Protein AF-A0AAD9TEY4-F1 (afdb_monomer)

Secondary structure (DSSP, 8-state):
-HHHHHHHTT-TT-HHHHHHHHTGGGGSGGGGTTS--TT--HHHHHHHHHHHHTTT--TT--HHHHHHHHHHHHHHHHHHHHHHHHHHHHS-----TT-HHHHHHHHHS-HHHHHHHHHHHHHHTTEEEEEEEE-SS-EEEEEEE---

Mean predicted aligned error: 16.26 Å

Solvent-accessible surface area (backbone atoms only — not comparable to full-atom values): 9036 Å² total; per-residue (Å²): 114,67,68,55,52,32,63,76,67,70,44,82,82,39,66,68,60,54,53,53,54,72,50,48,70,70,68,45,70,76,70,49,69,85,56,87,53,88,88,52,50,79,65,54,52,51,52,52,53,49,59,59,44,56,79,61,51,55,100,84,56,48,74,74,56,44,56,56,34,48,53,52,51,52,48,54,52,53,54,49,49,54,48,52,49,51,46,64,76,73,47,80,78,92,65,66,87,87,39,65,66,60,54,51,38,56,74,76,41,57,71,72,57,30,50,53,52,49,53,54,54,60,56,48,69,44,46,45,75,43,84,52,64,67,77,88,83,53,82,42,67,48,75,43,70,65,83,125

InterPro domains:
  IPR031052 FHY3/FAR1 family [PTHR31669] (2-144)

Nearest PDB structures (foldseek):
  3we3-assembly1_A  TM=4.736E-01  e=4.579E-01  Homo sapiens
  6abq-assembly1_B  TM=2.784E-01  e=3.584E+00  Listeria monocytogenes
  6abq-assembly1_A  TM=3.808E-01  e=7.270E+00  Listeria monocytogenes

pLDDT: mean 77.0, std 9.89, range [50.72, 91.94]

Foldseek 3Di:
DLVVVCVVVVVVPPPVSVVVVVCVVVVDCVVCPPPCPVPDDPVNVVVVVVVLCCVQDDPPQDPVSSVVSVVVSVVVVVVVVVVLVCCQPPPDDPDPPPDPVLVVCNVPDGPVVSVVVVVVVVVCVQWDWDFDDDPVPDTDIDIDGPDD

Sequence (148 aa):
MWSDLIMEFDLNNNELLQHLYEISESWVPLYLRDIFYAGMSTIGRNKGVNAFFNEFVSPKTNLREFVIRYEQALKKIVERENHEDYVSEHKDRLINENNLILKHAASIYTRNIFQKIRDQLVDSIRFKSEVGENDGEFNIYLVSAKVG

Organism: NCBI:txid168575

Structure (mmCIF, N/CA/C/O backbone):
data_AF-A0AAD9TEY4-F1
#
_entry.id   AF-A0AAD9TEY4-F1
#
loop_
_atom_site.group_PDB
_atom_site.id
_atom_site.type_symbol
_atom_site.label_atom_id
_atom_site.label_alt_id
_atom_site.label_comp_id
_atom_site.label_asym_id
_atom_site.label_entity_id
_atom_site.label_seq_id
_atom_site.pdbx_PDB_ins_code
_atom_site.Cartn_x
_atom_site.Cartn_y
_atom_site.Cartn_z
_atom_site.occupancy
_atom_site.B_iso_or_equiv
_atom_site.auth_seq_id
_atom_site.auth_comp_id
_atom_site.auth_asym_id
_atom_site.auth_atom_id
_atom_site.pdbx_PDB_model_num
ATOM 1 N N . MET A 1 1 ? -22.708 -37.800 2.955 1.00 62.06 1 MET A N 1
ATOM 2 C CA . MET A 1 1 ? -21.508 -37.635 3.810 1.00 62.06 1 MET A CA 1
ATOM 3 C C . MET A 1 1 ? -21.704 -36.589 4.909 1.00 62.06 1 MET A C 1
ATOM 5 O O . MET A 1 1 ? -21.450 -36.917 6.054 1.00 62.06 1 MET A O 1
ATOM 9 N N . TRP A 1 2 ? -22.178 -35.365 4.621 1.00 74.56 2 TRP A N 1
ATOM 10 C CA . TRP A 1 2 ? -22.538 -34.386 5.673 1.00 74.56 2 TRP A CA 1
ATOM 11 C C . TRP A 1 2 ? -23.947 -34.609 6.245 1.00 74.56 2 TRP A C 1
ATOM 13 O O . TRP A 1 2 ? -24.143 -34.605 7.454 1.00 74.56 2 TRP A O 1
ATOM 23 N N . SER A 1 3 ? -24.916 -34.892 5.374 1.00 73.88 3 SER A N 1
ATOM 24 C CA . SER A 1 3 ? -26.287 -35.267 5.744 1.00 73.88 3 SER A CA 1
ATOM 25 C C . SER A 1 3 ? -26.345 -36.513 6.635 1.00 73.88 3 SER A C 1
ATOM 27 O O . SER A 1 3 ? -27.127 -36.549 7.579 1.00 73.88 3 SER A O 1
ATOM 29 N N . ASP A 1 4 ? -25.470 -37.491 6.390 1.00 81.06 4 ASP A N 1
ATOM 30 C CA . ASP A 1 4 ? -25.372 -38.705 7.213 1.00 81.06 4 ASP A CA 1
ATOM 31 C C . ASP A 1 4 ? -24.851 -38.391 8.627 1.00 81.06 4 ASP A C 1
ATOM 33 O O . ASP A 1 4 ? -25.409 -38.878 9.602 1.00 81.06 4 ASP A O 1
ATOM 37 N N . LEU A 1 5 ? -23.851 -37.505 8.746 1.00 79.25 5 LEU A N 1
ATOM 38 C CA . LEU A 1 5 ? -23.325 -37.015 10.029 1.00 79.25 5 LEU A CA 1
ATOM 39 C C . LEU A 1 5 ? -24.368 -36.214 10.818 1.00 79.25 5 LEU A C 1
ATOM 41 O O . LEU A 1 5 ? -24.486 -36.371 12.029 1.00 79.25 5 LEU A O 1
ATOM 45 N N . ILE A 1 6 ? -25.141 -35.358 10.146 1.00 78.44 6 ILE A N 1
ATOM 46 C CA . ILE A 1 6 ? -26.214 -34.604 10.806 1.00 78.44 6 ILE A CA 1
ATOM 47 C C . ILE A 1 6 ? -27.278 -35.558 11.361 1.00 78.44 6 ILE A C 1
ATOM 49 O O . ILE A 1 6 ? -27.766 -35.348 12.471 1.00 78.44 6 ILE A O 1
ATOM 53 N N . MET A 1 7 ? -27.623 -36.601 10.604 1.00 81.00 7 MET A N 1
ATOM 54 C CA . MET A 1 7 ? -28.627 -37.583 11.001 1.00 81.00 7 MET A CA 1
ATOM 55 C C . MET A 1 7 ? -28.135 -38.500 12.130 1.00 81.00 7 MET A C 1
ATOM 57 O O . MET A 1 7 ? -28.902 -38.798 13.038 1.00 81.00 7 MET A O 1
ATOM 61 N N . GLU A 1 8 ? -26.867 -38.916 12.105 1.00 85.06 8 GLU A N 1
ATOM 62 C CA . GLU A 1 8 ? -26.274 -39.793 13.125 1.00 85.06 8 GLU A CA 1
ATOM 63 C C . GLU A 1 8 ? -26.161 -39.112 14.499 1.00 85.06 8 GLU A C 1
ATOM 65 O O . GLU A 1 8 ? -26.332 -39.761 15.530 1.00 85.06 8 GLU A O 1
ATOM 70 N N . PHE A 1 9 ? -25.926 -37.798 14.519 1.00 82.31 9 PHE A N 1
ATOM 71 C CA . PHE A 1 9 ? -25.739 -37.021 15.750 1.00 82.31 9 PHE A CA 1
ATOM 72 C C . PHE A 1 9 ? -26.940 -36.129 16.124 1.00 82.31 9 PHE A C 1
ATOM 74 O O . PHE A 1 9 ? -26.830 -35.324 17.046 1.00 82.31 9 PHE A O 1
ATOM 81 N N . ASP A 1 10 ? -28.071 -36.259 15.420 1.00 79.38 10 ASP A N 1
ATOM 82 C CA . ASP A 1 10 ? -29.298 -35.455 15.587 1.00 79.38 10 ASP A CA 1
ATOM 83 C C . ASP A 1 10 ? -29.051 -33.930 15.604 1.00 79.38 10 ASP A C 1
ATOM 85 O O . ASP A 1 10 ? -29.608 -33.157 16.384 1.00 79.38 10 ASP A O 1
ATOM 89 N N . LEU A 1 11 ? -28.170 -33.474 14.712 1.00 79.31 11 LEU A N 1
ATOM 90 C CA . LEU A 1 11 ? -27.711 -32.081 14.644 1.00 79.31 11 LEU A CA 1
ATOM 91 C C . LEU A 1 11 ? -28.596 -31.204 13.746 1.00 79.31 11 LEU A C 1
ATOM 93 O O . LEU A 1 11 ? -28.227 -30.076 13.420 1.00 79.31 11 LEU A O 1
ATOM 97 N N . ASN A 1 12 ? -29.769 -31.708 13.352 1.00 76.88 12 ASN A N 1
ATOM 98 C CA . ASN A 1 12 ? -30.671 -31.070 12.391 1.00 76.88 12 ASN A CA 1
ATOM 99 C C . ASN A 1 12 ? -31.118 -29.665 12.815 1.00 76.88 12 ASN A C 1
ATOM 101 O O . ASN A 1 12 ? -31.354 -28.832 11.950 1.00 76.88 12 ASN A O 1
ATOM 105 N N . ASN A 1 13 ? -31.199 -29.386 14.119 1.00 79.38 13 ASN A N 1
ATOM 106 C CA . ASN A 1 13 ? -31.661 -28.099 14.656 1.00 79.38 13 ASN A CA 1
ATOM 107 C C . ASN A 1 13 ? -30.519 -27.147 15.046 1.00 79.38 13 ASN A C 1
ATOM 109 O O . ASN A 1 13 ? -30.752 -26.131 15.697 1.00 79.38 13 ASN A O 1
ATOM 113 N N . ASN A 1 14 ? -29.273 -27.477 14.703 1.00 82.38 14 ASN A N 1
ATOM 114 C CA . ASN A 1 14 ? -28.137 -26.624 15.014 1.00 82.38 14 ASN A CA 1
ATOM 115 C C . ASN A 1 14 ? -27.908 -25.612 13.880 1.00 82.38 14 ASN A C 1
ATOM 117 O O . ASN A 1 14 ? -27.273 -25.923 12.872 1.00 82.38 14 ASN A O 1
ATOM 121 N N . GLU A 1 15 ? -28.405 -24.389 14.077 1.00 81.81 15 GLU A N 1
ATOM 122 C CA . GLU A 1 15 ? -28.297 -23.279 13.117 1.00 81.81 15 GLU A CA 1
ATOM 123 C C . GLU A 1 15 ? -26.847 -22.989 12.696 1.00 81.81 15 GLU A C 1
ATOM 125 O O . GLU A 1 15 ? -26.582 -22.681 11.535 1.00 81.81 15 GLU A O 1
ATOM 130 N N . LEU A 1 16 ? -25.879 -23.147 13.609 1.00 80.31 16 LEU A N 1
ATOM 131 C CA . LEU A 1 16 ? -24.467 -22.941 13.284 1.00 80.31 16 LEU A CA 1
ATOM 132 C C . LEU A 1 16 ? -23.965 -23.983 12.284 1.00 80.31 16 LEU A C 1
ATOM 134 O O . LEU A 1 16 ? -23.233 -23.629 11.365 1.00 80.31 16 LEU A O 1
ATOM 138 N N . LEU A 1 17 ? -24.355 -25.251 12.441 1.00 79.00 17 LEU A N 1
ATOM 139 C CA . LEU A 1 17 ? -23.945 -26.329 11.536 1.00 79.00 17 LEU A CA 1
ATOM 140 C C . LEU A 1 17 ? -24.618 -26.234 10.167 1.00 79.00 17 LEU A C 1
ATOM 142 O O . LEU A 1 17 ? -23.987 -26.560 9.162 1.00 79.00 17 LEU A O 1
ATOM 146 N N . GLN A 1 18 ? -25.858 -25.751 10.120 1.00 78.81 18 GLN A N 1
ATOM 147 C CA . GLN A 1 18 ? -26.539 -25.455 8.861 1.00 78.81 18 GLN A CA 1
ATOM 148 C C . GLN A 1 18 ? -25.815 -24.340 8.100 1.00 78.81 18 GLN A C 1
ATOM 150 O O . GLN A 1 18 ? -25.420 -24.547 6.955 1.00 78.81 18 GLN A O 1
ATOM 155 N N . HIS A 1 19 ? -25.515 -23.218 8.759 1.00 80.00 19 HIS A N 1
ATOM 156 C CA . HIS A 1 19 ? -24.745 -22.134 8.144 1.00 80.00 19 HIS A CA 1
ATOM 157 C C . HIS A 1 19 ? -23.342 -22.567 7.705 1.00 80.00 19 HIS A C 1
ATOM 159 O O . HIS A 1 19 ? -22.875 -22.187 6.635 1.00 80.00 19 HIS A 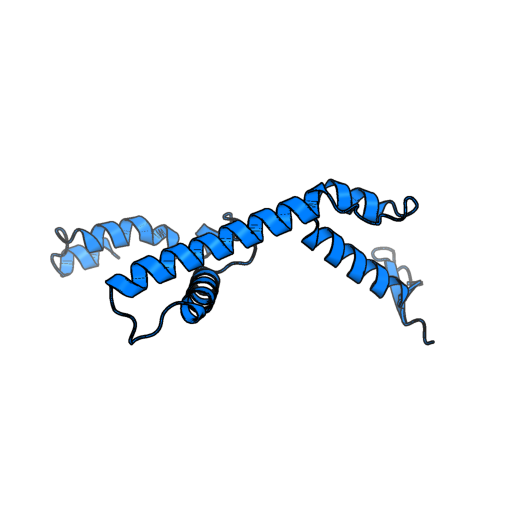O 1
ATOM 165 N N . LEU A 1 20 ? -22.666 -23.390 8.511 1.00 79.94 20 LEU A N 1
ATOM 166 C CA . LEU A 1 20 ? -21.368 -23.983 8.181 1.00 79.94 20 LEU A CA 1
ATOM 167 C C . LEU A 1 20 ? -21.423 -24.829 6.903 1.00 79.94 20 LEU A C 1
ATOM 169 O O . LEU A 1 20 ? -20.489 -24.793 6.101 1.00 79.94 20 LEU A O 1
ATOM 173 N N . TYR A 1 21 ? -22.518 -25.559 6.700 1.00 79.44 21 TYR A N 1
ATOM 174 C CA . TYR A 1 21 ? -22.743 -26.334 5.488 1.00 79.44 21 TYR A CA 1
ATOM 175 C C . TYR A 1 21 ? -23.034 -25.453 4.272 1.00 79.44 21 TYR A C 1
ATOM 177 O O . TYR A 1 21 ? -22.469 -25.698 3.208 1.00 79.44 21 TYR A O 1
ATOM 185 N N . GLU A 1 22 ? -23.832 -24.396 4.427 1.00 81.06 22 GLU A N 1
ATOM 186 C CA . GLU A 1 22 ? -24.134 -23.445 3.346 1.00 81.06 22 GLU A CA 1
ATOM 187 C C . GLU A 1 22 ? -22.866 -22.801 2.771 1.00 81.06 22 GLU A C 1
ATOM 189 O O . GLU A 1 22 ? -22.750 -22.611 1.563 1.00 81.06 22 GLU A O 1
ATOM 194 N N . ILE A 1 23 ? -21.881 -22.505 3.623 1.00 78.50 23 ILE A N 1
ATOM 195 C CA . ILE A 1 23 ? -20.611 -21.902 3.195 1.00 78.50 23 ILE A CA 1
ATOM 196 C C . ILE A 1 23 ? -19.542 -22.932 2.807 1.00 78.50 23 ILE A C 1
ATOM 198 O O . ILE A 1 23 ? -18.448 -22.539 2.396 1.00 78.50 23 ILE A O 1
ATOM 202 N N . SER A 1 24 ? -19.822 -24.233 2.939 1.00 77.56 24 SER A N 1
ATOM 203 C CA . SER A 1 24 ? -18.828 -25.299 2.740 1.00 77.56 24 SER A CA 1
ATOM 204 C C . SER A 1 24 ? -18.316 -25.382 1.299 1.00 77.56 24 SER A C 1
ATOM 206 O O . SER A 1 24 ? -17.160 -25.745 1.075 1.00 77.56 24 SER A O 1
ATOM 208 N N . GLU A 1 25 ? -19.114 -24.949 0.319 1.00 69.19 25 GLU A N 1
ATOM 209 C CA . GLU A 1 25 ? -18.664 -24.812 -1.068 1.00 69.19 25 GLU A CA 1
ATOM 210 C C . GLU A 1 25 ? -17.531 -23.782 -1.188 1.00 69.19 25 GLU A C 1
ATOM 212 O O . GLU A 1 25 ? -16.596 -23.977 -1.949 1.00 69.19 25 GLU A O 1
ATOM 217 N N . SER A 1 26 ? -17.505 -22.739 -0.356 1.00 68.50 26 SER A N 1
ATOM 218 C CA . SER A 1 26 ? -16.452 -21.711 -0.391 1.00 68.50 26 SER A CA 1
ATOM 219 C C . SER A 1 26 ? -15.132 -22.142 0.265 1.00 68.50 26 SER A C 1
ATOM 221 O O . SER A 1 26 ? -14.172 -21.372 0.295 1.00 68.50 26 SER A O 1
ATOM 223 N N . TRP A 1 27 ? -15.065 -23.349 0.832 1.00 72.12 27 TRP A N 1
ATOM 224 C CA . TRP A 1 27 ? -13.893 -23.817 1.583 1.00 72.12 27 TRP A CA 1
ATOM 225 C C . TRP A 1 27 ? -12.794 -24.371 0.693 1.00 72.12 27 TRP A C 1
ATOM 227 O O . TRP A 1 27 ? -11.626 -24.398 1.088 1.00 72.12 27 TRP A O 1
ATOM 237 N N . VAL A 1 28 ? -13.150 -24.810 -0.513 1.00 70.81 28 VAL A N 1
ATOM 238 C CA . VAL A 1 28 ? -12.171 -25.322 -1.464 1.00 70.81 28 VAL A CA 1
ATOM 239 C C . VAL A 1 28 ? -11.558 -24.136 -2.218 1.00 70.81 28 VAL A C 1
ATOM 241 O O . VAL A 1 28 ? -12.293 -23.377 -2.852 1.00 70.81 28 VAL A O 1
ATOM 244 N N . PRO A 1 29 ? -10.217 -23.992 -2.244 1.00 61.12 29 PRO A N 1
ATOM 245 C CA . PRO A 1 29 ? -9.536 -22.890 -2.932 1.00 61.12 29 PRO A CA 1
ATOM 246 C C . PRO A 1 29 ? -9.904 -22.722 -4.416 1.00 61.12 29 PRO A C 1
ATOM 248 O O . PRO A 1 29 ? -9.727 -21.645 -4.975 1.00 61.12 29 PRO A O 1
ATOM 251 N N . LEU A 1 30 ? -10.437 -23.772 -5.052 1.00 64.50 30 LEU A N 1
ATOM 252 C CA . LEU A 1 30 ? -10.946 -23.756 -6.426 1.00 64.50 30 LEU A CA 1
ATOM 253 C C . LEU A 1 30 ? -12.080 -22.744 -6.645 1.00 64.50 30 LEU A C 1
ATOM 255 O O . LEU A 1 30 ? -12.106 -22.115 -7.697 1.00 64.50 30 LEU A O 1
ATOM 259 N N . TYR A 1 31 ? -12.957 -22.529 -5.661 1.00 61.72 31 TYR A N 1
ATOM 260 C CA . TYR A 1 31 ? -14.038 -21.538 -5.762 1.00 61.72 31 TYR A CA 1
ATOM 261 C C . TYR A 1 31 ? -13.550 -20.097 -5.564 1.00 61.72 31 TYR A C 1
ATOM 263 O O . TYR A 1 31 ? -14.240 -19.144 -5.909 1.00 61.72 31 TYR A O 1
ATOM 271 N N . LEU A 1 32 ? -12.325 -19.929 -5.060 1.00 63.00 32 LEU A N 1
ATOM 272 C CA . LEU A 1 32 ? -11.666 -18.633 -4.903 1.00 63.00 32 LEU A CA 1
ATOM 273 C C . LEU A 1 32 ? -10.862 -18.234 -6.154 1.00 63.00 32 LEU A C 1
ATOM 275 O O . LEU A 1 32 ? -10.294 -17.144 -6.185 1.00 63.00 32 LEU A O 1
ATOM 279 N N . ARG A 1 33 ? -10.793 -19.098 -7.180 1.00 61.38 33 ARG A N 1
ATOM 280 C CA . ARG A 1 33 ? -9.937 -18.917 -8.368 1.00 61.38 33 ARG A CA 1
ATOM 281 C C . ARG A 1 33 ? -10.324 -17.706 -9.218 1.00 61.38 33 ARG A C 1
ATOM 283 O O . ARG A 1 33 ? -9.440 -17.076 -9.792 1.00 61.38 33 ARG A O 1
ATOM 290 N N . ASP A 1 34 ? -11.610 -17.369 -9.257 1.00 64.50 34 ASP A N 1
ATOM 291 C CA . ASP A 1 34 ? -12.133 -16.249 -10.051 1.00 64.50 34 ASP A CA 1
ATOM 292 C C . ASP A 1 34 ? -12.337 -14.972 -9.215 1.00 64.50 34 ASP A C 1
ATOM 294 O O . ASP A 1 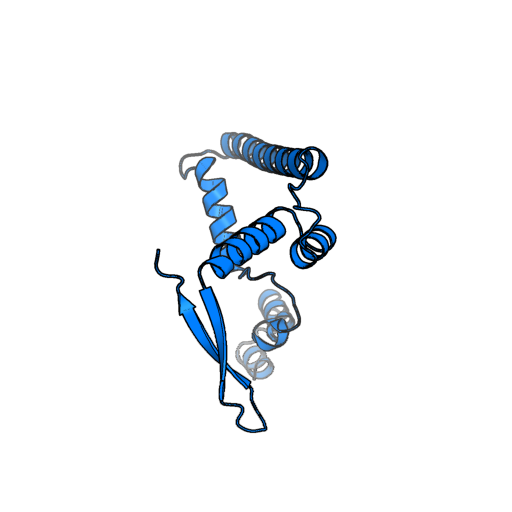34 ? -12.769 -13.940 -9.730 1.00 64.50 34 ASP A O 1
ATOM 298 N N . ILE A 1 35 ? -11.990 -15.006 -7.924 1.00 67.69 35 ILE A N 1
ATOM 299 C CA . ILE A 1 35 ? -12.061 -13.840 -7.046 1.00 67.69 35 ILE A CA 1
ATOM 300 C C . ILE A 1 35 ? -10.671 -13.205 -6.978 1.00 67.69 35 ILE A C 1
ATOM 302 O O . ILE A 1 35 ? -9.715 -13.758 -6.432 1.00 67.69 35 ILE A O 1
ATOM 306 N N . PHE A 1 36 ? -10.542 -12.006 -7.544 1.00 63.38 36 PHE A N 1
ATOM 307 C CA . PHE A 1 36 ? -9.291 -11.260 -7.507 1.00 63.38 36 PHE A CA 1
ATOM 308 C C . PHE A 1 36 ? -9.028 -10.708 -6.100 1.00 63.38 36 PHE A C 1
ATOM 310 O O . PHE A 1 36 ? -9.591 -9.697 -5.689 1.00 63.38 36 PHE A O 1
ATOM 317 N N . TYR A 1 37 ? -8.119 -11.349 -5.366 1.00 61.56 37 TYR A N 1
ATOM 318 C CA . TYR A 1 37 ? -7.718 -10.915 -4.024 1.00 61.56 37 TYR A CA 1
ATOM 319 C C . TYR A 1 37 ? -6.564 -9.899 -4.006 1.00 61.56 37 TYR A C 1
ATOM 321 O O . TYR A 1 37 ? -6.064 -9.576 -2.931 1.00 61.56 37 TYR A O 1
ATOM 329 N N . ALA A 1 38 ? -6.097 -9.410 -5.164 1.00 57.75 38 ALA A N 1
ATOM 330 C CA . ALA A 1 38 ? -4.955 -8.488 -5.272 1.00 57.75 38 ALA A CA 1
ATOM 331 C C . ALA A 1 38 ? -3.705 -8.933 -4.472 1.00 57.75 38 ALA A C 1
ATOM 333 O O . ALA A 1 38 ? -2.968 -8.108 -3.934 1.00 57.75 38 ALA A O 1
ATOM 334 N N . GLY A 1 39 ? -3.481 -10.249 -4.348 1.00 54.66 39 GLY A N 1
ATOM 335 C CA . GLY A 1 39 ? -2.382 -10.821 -3.558 1.00 54.66 39 GLY A CA 1
ATOM 336 C C . GLY A 1 39 ? -2.583 -10.799 -2.034 1.00 54.66 39 GLY A C 1
ATOM 337 O O . GLY A 1 39 ? -1.648 -11.094 -1.293 1.00 54.66 39 GLY A O 1
ATOM 338 N N . MET A 1 40 ? -3.778 -10.470 -1.538 1.00 55.97 40 MET A N 1
ATOM 339 C CA . MET A 1 40 ? -4.095 -10.454 -0.111 1.00 55.97 40 MET A CA 1
ATOM 340 C C . MET A 1 40 ? -4.784 -11.749 0.324 1.00 55.97 40 MET A C 1
ATOM 342 O O . MET A 1 40 ? -5.943 -11.987 0.001 1.00 55.97 40 MET A O 1
ATOM 346 N N . SER A 1 41 ? -4.116 -12.566 1.140 1.00 60.28 41 SER A N 1
ATOM 347 C CA . SER A 1 41 ? -4.820 -13.609 1.894 1.00 60.28 41 SER A CA 1
ATOM 348 C C . SER A 1 41 ? -5.626 -12.983 3.041 1.00 60.28 41 SER A C 1
ATOM 350 O O . SER A 1 41 ? -5.248 -11.941 3.591 1.00 60.28 41 SER A O 1
ATOM 352 N N . THR A 1 42 ? -6.715 -13.632 3.460 1.00 58.78 42 THR A N 1
ATOM 353 C CA . THR A 1 42 ? -7.489 -13.256 4.664 1.00 58.78 42 THR A CA 1
ATOM 354 C C . THR A 1 42 ? -6.595 -13.127 5.907 1.00 58.78 42 THR A C 1
ATOM 356 O O . THR A 1 42 ? -6.794 -12.237 6.735 1.00 58.78 42 THR A O 1
ATOM 359 N N . ILE A 1 43 ? -5.533 -13.935 5.987 1.00 57.06 43 ILE A N 1
ATOM 360 C CA . ILE A 1 43 ? -4.510 -13.892 7.042 1.00 57.0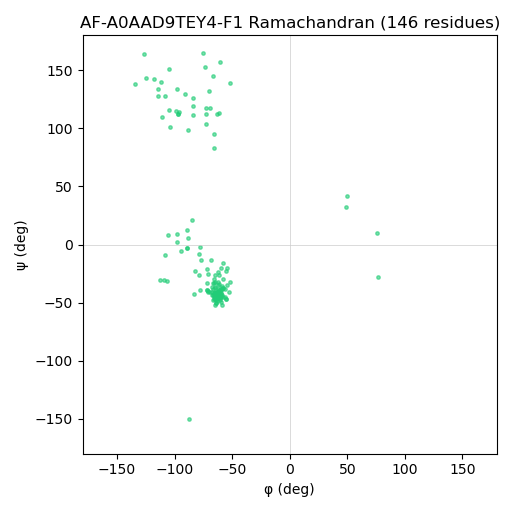6 43 ILE A CA 1
ATOM 361 C C . ILE A 1 43 ? -3.618 -12.643 6.919 1.00 57.06 43 ILE A C 1
ATOM 363 O O . ILE A 1 43 ? -3.286 -12.026 7.930 1.00 57.06 43 ILE A O 1
ATOM 367 N N . GLY A 1 44 ? -3.241 -12.243 5.701 1.00 59.75 44 GLY A N 1
ATOM 368 C CA . GLY A 1 44 ? -2.451 -11.034 5.447 1.00 59.75 44 GLY A CA 1
ATOM 369 C C . GLY A 1 44 ? -3.193 -9.752 5.829 1.00 59.75 44 GLY A C 1
ATOM 370 O O . GLY A 1 44 ? -2.613 -8.888 6.488 1.00 59.75 44 GLY A O 1
ATOM 371 N N . ARG A 1 45 ? -4.495 -9.666 5.512 1.00 61.75 45 ARG A N 1
ATOM 372 C CA . ARG A 1 45 ? -5.355 -8.545 5.936 1.00 61.75 45 ARG A CA 1
ATOM 373 C C . ARG A 1 45 ? -5.412 -8.427 7.455 1.00 61.75 45 ARG A C 1
ATOM 375 O O . ARG A 1 45 ? -5.160 -7.350 7.980 1.00 61.75 45 ARG A O 1
ATOM 382 N N . ASN A 1 46 ? -5.679 -9.526 8.163 1.00 61.22 46 ASN A N 1
ATOM 383 C CA . ASN A 1 46 ? -5.790 -9.495 9.623 1.00 61.22 46 ASN A CA 1
ATOM 384 C C . ASN A 1 46 ? -4.443 -9.171 10.299 1.00 61.22 46 ASN A C 1
ATOM 386 O O . ASN A 1 46 ? -4.391 -8.378 11.233 1.00 61.22 46 ASN A O 1
ATOM 390 N N . LYS A 1 47 ? -3.323 -9.697 9.782 1.00 68.38 47 LYS A N 1
ATOM 391 C CA . LYS A 1 47 ? -1.982 -9.338 10.278 1.00 68.38 47 LYS A CA 1
ATOM 392 C C . LYS A 1 47 ? -1.664 -7.855 10.082 1.00 68.38 47 LYS A C 1
ATOM 394 O O . LYS A 1 47 ? -1.149 -7.238 11.007 1.00 68.38 47 LYS A O 1
ATOM 399 N N . GLY A 1 48 ? -1.976 -7.287 8.916 1.00 70.81 48 GLY A N 1
ATOM 400 C CA . GLY A 1 48 ? -1.748 -5.866 8.637 1.00 70.81 48 GLY A CA 1
ATOM 401 C C . GLY A 1 48 ? -2.622 -4.947 9.491 1.00 70.81 48 GLY A C 1
ATOM 402 O O . GLY A 1 48 ? -2.124 -3.980 10.061 1.00 70.81 48 GLY A O 1
ATOM 403 N N . VAL A 1 49 ? -3.905 -5.288 9.638 1.00 72.19 49 VAL A N 1
ATOM 404 C CA . VAL A 1 49 ? -4.851 -4.542 10.479 1.00 72.19 49 VAL A CA 1
ATOM 405 C C . VAL A 1 49 ? -4.437 -4.612 11.950 1.00 72.19 49 VAL A C 1
ATOM 407 O O . VAL A 1 49 ? -4.316 -3.573 12.593 1.00 72.19 49 VAL A O 1
ATOM 410 N N . ASN A 1 50 ? -4.116 -5.799 12.472 1.00 75.75 50 ASN A N 1
ATOM 411 C CA . ASN A 1 50 ? -3.651 -5.937 13.853 1.00 75.75 50 ASN A CA 1
ATOM 412 C C . ASN A 1 50 ? -2.319 -5.215 14.085 1.00 75.75 50 ASN A C 1
ATOM 414 O O . ASN A 1 50 ? -2.169 -4.541 15.097 1.00 75.75 50 ASN A O 1
ATOM 418 N N . ALA A 1 51 ? -1.366 -5.297 13.150 1.00 82.81 51 ALA A N 1
ATOM 419 C CA . ALA A 1 51 ? -0.100 -4.572 13.259 1.00 82.81 51 ALA A CA 1
ATOM 420 C C . ALA A 1 51 ? -0.306 -3.050 13.303 1.00 82.81 51 ALA A C 1
ATOM 422 O O . ALA A 1 51 ? 0.329 -2.381 14.112 1.00 82.81 51 ALA A O 1
ATOM 423 N N . PHE A 1 52 ? -1.225 -2.518 12.491 1.00 83.12 52 PHE A N 1
ATOM 424 C CA . PHE A 1 52 ? -1.587 -1.103 12.521 1.00 83.12 52 PHE A CA 1
ATOM 425 C C . PHE A 1 52 ? -2.203 -0.701 13.867 1.00 83.12 52 PHE A C 1
ATOM 427 O O . PHE A 1 52 ? -1.768 0.276 14.471 1.00 83.12 52 PHE A O 1
ATOM 434 N N . PHE A 1 53 ? -3.180 -1.463 14.371 1.00 84.19 53 PHE A N 1
ATOM 435 C CA . PHE A 1 53 ? -3.851 -1.139 15.633 1.00 84.19 53 PHE A CA 1
ATOM 436 C C . PHE A 1 53 ? -2.968 -1.349 16.870 1.00 84.19 53 PHE A C 1
ATOM 438 O O . PHE A 1 53 ? -3.149 -0.634 17.8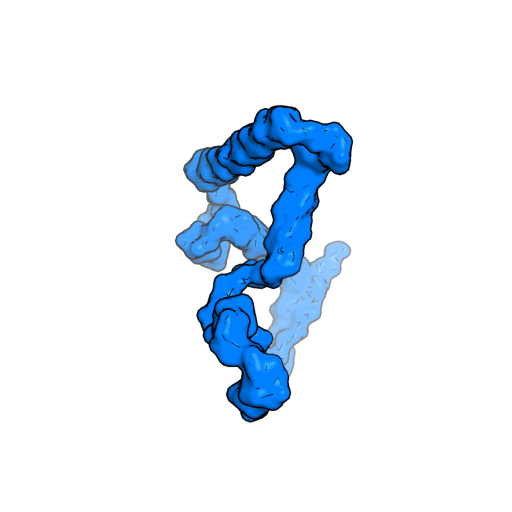53 1.00 84.19 53 PHE A O 1
ATOM 445 N N . ASN A 1 54 ? -1.967 -2.230 16.821 1.00 84.75 54 ASN A N 1
ATOM 446 C CA . ASN A 1 54 ? -0.993 -2.399 17.906 1.00 84.75 54 ASN A CA 1
ATOM 447 C C . ASN A 1 54 ? -0.195 -1.114 18.216 1.00 84.75 54 ASN A C 1
ATOM 449 O O . ASN A 1 54 ? 0.341 -0.991 19.314 1.00 84.75 54 ASN A O 1
ATOM 453 N N . GLU A 1 55 ? -0.126 -0.141 17.295 1.00 85.44 55 GLU A N 1
ATOM 454 C CA . GLU A 1 55 ? 0.448 1.190 17.570 1.00 85.44 55 GLU A CA 1
ATOM 455 C C . GLU A 1 55 ? -0.447 2.054 18.480 1.00 85.44 55 GLU A C 1
ATOM 457 O O . GLU A 1 55 ? 0.025 3.010 19.094 1.00 85.44 55 GLU A O 1
ATOM 462 N N . PHE A 1 56 ? -1.742 1.739 18.561 1.00 83.38 56 PHE A N 1
ATOM 463 C CA . PHE A 1 56 ? -2.762 2.558 19.220 1.00 83.38 56 PHE A CA 1
ATOM 464 C C . PHE A 1 56 ? -3.336 1.916 20.477 1.00 83.38 56 PHE A C 1
ATOM 466 O O . PHE A 1 56 ? -3.752 2.628 21.394 1.00 83.38 56 PHE A O 1
ATOM 473 N N . VAL A 1 57 ? -3.394 0.585 20.515 1.00 85.88 57 VAL A N 1
ATOM 474 C CA . VAL A 1 57 ? -4.018 -0.172 21.599 1.00 85.88 57 VAL A CA 1
ATOM 475 C C . VAL A 1 57 ? -3.045 -1.183 22.186 1.00 85.88 57 VAL A C 1
ATOM 477 O O . VAL A 1 57 ? -2.243 -1.795 21.488 1.00 85.88 57 VAL A O 1
ATOM 480 N N . SER A 1 58 ? -3.123 -1.359 23.501 1.00 84.31 58 SER A N 1
ATOM 481 C CA . SER A 1 58 ? -2.345 -2.343 24.249 1.00 84.31 58 SER A CA 1
ATOM 482 C C . SER A 1 58 ? -3.281 -3.207 25.096 1.00 84.31 58 SER A C 1
ATOM 484 O O . SER A 1 58 ? -4.402 -2.783 25.381 1.00 84.31 58 SER A O 1
ATOM 486 N N . PRO A 1 59 ? -2.828 -4.364 25.609 1.00 83.31 59 PRO A N 1
ATOM 487 C CA . PRO A 1 59 ? -3.639 -5.187 26.511 1.00 83.31 59 PRO A CA 1
ATOM 488 C C . PRO A 1 59 ? -4.102 -4.468 27.792 1.00 83.31 59 PRO A C 1
ATOM 490 O O . PRO A 1 59 ? -4.990 -4.956 28.481 1.00 83.31 59 PRO A O 1
ATOM 493 N N . LYS A 1 60 ? -3.493 -3.324 28.135 1.00 86.75 60 LYS A N 1
ATOM 494 C CA . LYS A 1 60 ? -3.846 -2.503 29.305 1.00 86.75 60 LYS A CA 1
ATOM 495 C C . LYS A 1 60 ? -4.826 -1.370 28.9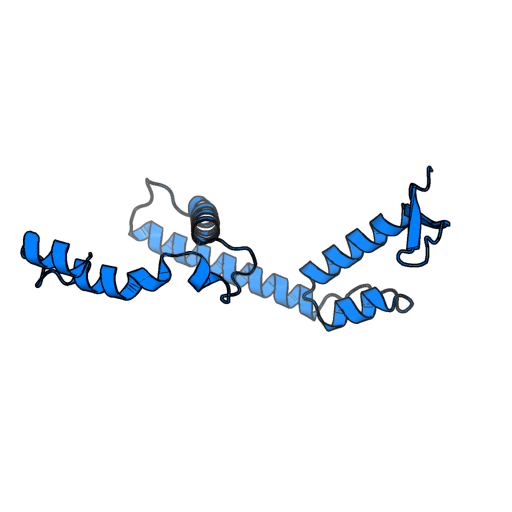78 1.00 86.75 60 LYS A C 1
ATOM 497 O O . LYS A 1 60 ? -5.249 -0.655 29.884 1.00 86.75 60 LYS A O 1
ATOM 502 N N . THR A 1 61 ? -5.165 -1.176 27.705 1.00 86.75 61 THR A N 1
ATOM 503 C CA . THR A 1 61 ? -6.067 -0.113 27.258 1.00 86.75 61 THR A CA 1
ATOM 504 C C . THR A 1 61 ? -7.499 -0.465 27.661 1.00 86.75 61 THR A C 1
ATOM 506 O O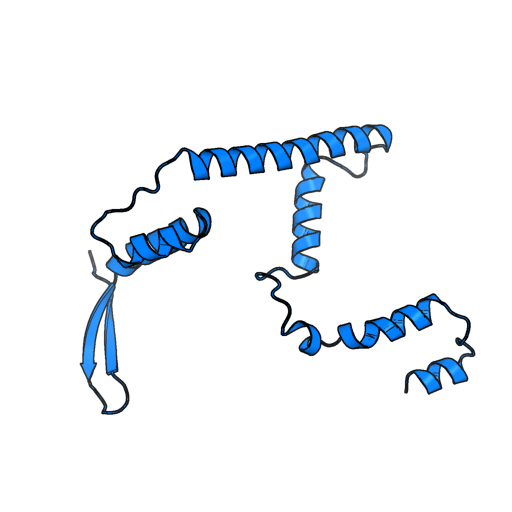 . THR A 1 61 ? -8.045 -1.478 27.234 1.00 86.75 61 THR A O 1
ATOM 509 N N . ASN A 1 62 ? -8.112 0.364 28.508 1.00 90.69 62 ASN A N 1
ATOM 510 C CA . ASN A 1 62 ? -9.508 0.176 28.910 1.00 90.69 62 ASN A CA 1
ATOM 511 C C . ASN A 1 62 ? -10.475 0.585 27.783 1.00 90.69 62 ASN A C 1
ATOM 513 O O . ASN A 1 62 ? -10.094 1.293 26.853 1.00 90.69 62 ASN A O 1
ATOM 517 N N . LEU A 1 63 ? -11.745 0.181 27.885 1.00 89.56 63 LEU A N 1
ATOM 518 C CA . LEU A 1 63 ? -12.735 0.388 26.820 1.00 89.56 63 LEU A CA 1
ATOM 519 C C . LEU A 1 63 ? -12.950 1.868 26.461 1.00 89.56 63 LEU A C 1
ATOM 521 O O . LEU A 1 63 ? -13.101 2.204 25.290 1.00 89.56 63 LEU A O 1
ATOM 525 N N . ARG A 1 64 ? -12.929 2.768 27.451 1.00 90.81 64 ARG A N 1
ATOM 526 C CA . ARG A 1 64 ? -13.085 4.208 27.206 1.00 90.81 64 ARG A CA 1
ATOM 527 C C . ARG A 1 64 ? -11.904 4.765 26.416 1.00 90.81 64 ARG A C 1
ATOM 529 O O . ARG A 1 64 ? -12.095 5.545 25.490 1.00 90.81 64 ARG A O 1
ATOM 536 N N . GLU A 1 65 ? -10.691 4.368 26.782 1.00 88.69 65 GLU A N 1
ATOM 537 C CA . GLU A 1 65 ? -9.487 4.765 26.059 1.00 88.69 65 GLU A CA 1
ATOM 538 C C . GLU A 1 65 ? -9.445 4.135 24.662 1.00 88.69 65 GLU A C 1
ATOM 540 O O . GLU A 1 65 ? -9.070 4.811 23.710 1.00 88.69 65 GLU A O 1
ATOM 545 N N . PHE A 1 66 ? -9.908 2.892 24.510 1.00 89.50 66 PHE A N 1
ATOM 546 C CA . PHE A 1 66 ? -9.986 2.212 23.218 1.00 89.50 66 PHE A CA 1
ATOM 547 C C . PHE A 1 66 ? -10.791 3.011 22.189 1.00 89.50 66 PHE A C 1
ATOM 549 O O . PHE A 1 66 ? -10.305 3.198 21.080 1.00 89.50 66 PHE A O 1
ATOM 556 N N . VAL A 1 67 ? -11.970 3.533 22.551 1.00 90.31 67 VAL A N 1
ATOM 557 C CA . VAL A 1 67 ? -12.805 4.328 21.625 1.00 90.31 67 VAL A CA 1
ATOM 558 C C . VAL A 1 67 ? -12.041 5.549 21.106 1.00 90.31 67 VAL A C 1
ATOM 560 O O . VAL A 1 67 ? -11.992 5.787 19.903 1.00 90.31 67 VAL A O 1
ATOM 563 N N . ILE A 1 68 ? -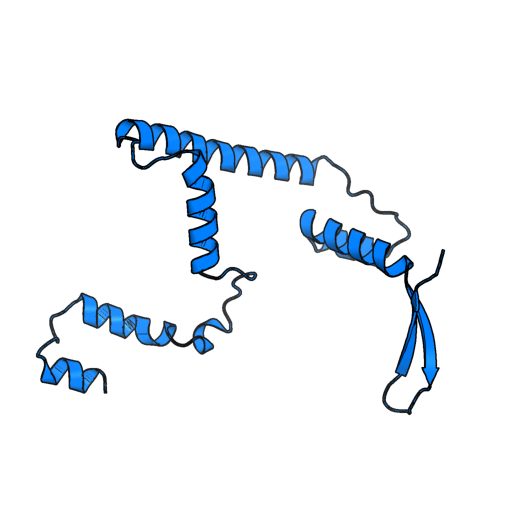11.357 6.268 21.999 1.00 91.19 68 ILE A N 1
ATOM 564 C CA . ILE A 1 68 ? -10.569 7.455 21.640 1.00 91.19 68 ILE A CA 1
ATOM 565 C C . ILE A 1 68 ? -9.386 7.070 20.737 1.00 91.19 68 ILE A C 1
ATOM 567 O O . ILE A 1 68 ? -9.115 7.729 19.734 1.00 91.19 68 ILE A O 1
ATOM 571 N N . ARG A 1 69 ? -8.672 5.989 21.073 1.00 88.31 69 ARG A N 1
ATOM 572 C CA . ARG A 1 69 ? -7.535 5.486 20.282 1.00 88.31 69 ARG A CA 1
ATOM 573 C C . ARG A 1 69 ? -7.974 4.992 18.907 1.00 88.31 69 ARG A C 1
ATOM 575 O O . ARG A 1 69 ? -7.259 5.198 17.932 1.00 88.31 69 ARG A O 1
ATOM 582 N N . TYR A 1 70 ? -9.147 4.377 18.826 1.00 87.62 70 TYR A N 1
ATOM 583 C CA . TYR A 1 70 ? -9.738 3.906 17.584 1.00 87.62 70 TYR A CA 1
ATOM 584 C C . TYR A 1 70 ? -10.098 5.072 16.657 1.00 87.62 70 TYR A C 1
ATOM 586 O O . TYR A 1 70 ? -9.727 5.052 15.485 1.00 87.62 70 TYR A O 1
ATOM 594 N N . GLU A 1 71 ? -10.725 6.132 17.176 1.00 89.50 71 GLU A N 1
ATOM 595 C CA . GLU A 1 71 ? -10.986 7.352 16.399 1.00 89.50 71 GLU A CA 1
ATOM 596 C C . GLU A 1 71 ? -9.692 7.996 15.880 1.00 89.50 71 GLU A C 1
ATOM 598 O O . GLU A 1 71 ? -9.614 8.393 14.717 1.00 89.50 71 GLU A O 1
ATOM 603 N N . GLN A 1 72 ? -8.640 8.047 16.705 1.00 90.25 72 GLN A N 1
ATOM 604 C CA . GLN A 1 72 ? -7.319 8.528 16.279 1.00 90.25 72 GLN A CA 1
ATOM 605 C C . GLN A 1 72 ? -6.714 7.656 15.172 1.00 90.25 72 GLN A C 1
ATOM 607 O O . GLN A 1 72 ? -6.122 8.179 14.225 1.00 90.25 72 GLN A O 1
ATOM 612 N N . ALA A 1 73 ? -6.871 6.337 15.273 1.00 89.31 73 ALA A N 1
ATOM 613 C CA . ALA A 1 73 ? -6.402 5.394 14.269 1.00 89.31 73 ALA A CA 1
ATOM 614 C C . ALA A 1 73 ? -7.129 5.593 12.932 1.00 89.31 73 ALA A C 1
ATOM 616 O O . ALA A 1 73 ? -6.475 5.694 11.894 1.00 89.31 73 ALA A O 1
ATOM 617 N N . LEU A 1 74 ? -8.457 5.747 12.958 1.00 88.19 74 LEU A N 1
ATOM 618 C CA . LEU A 1 74 ? -9.248 6.076 11.771 1.00 88.19 74 LEU A CA 1
ATOM 619 C C . LEU A 1 74 ? -8.819 7.407 11.155 1.00 88.19 74 LEU A C 1
ATOM 621 O O . LEU A 1 74 ? -8.608 7.485 9.947 1.00 88.19 74 LEU A O 1
ATOM 625 N N . LYS A 1 75 ? -8.613 8.437 11.980 1.00 91.69 75 LYS A N 1
ATOM 626 C CA . LYS A 1 75 ? -8.143 9.738 11.500 1.00 91.69 75 LYS A CA 1
ATOM 627 C C . LYS A 1 75 ? -6.788 9.628 10.796 1.00 91.69 75 LYS A C 1
ATOM 629 O O . LYS A 1 75 ? -6.635 10.186 9.717 1.00 91.69 75 LYS A O 1
ATOM 634 N N . LYS A 1 76 ? -5.840 8.851 11.338 1.00 90.50 76 LYS A N 1
ATOM 635 C CA . LYS A 1 76 ? -4.530 8.606 10.699 1.00 90.50 76 LYS A CA 1
ATOM 636 C C . LYS A 1 76 ? -4.668 7.898 9.344 1.00 90.50 76 LYS A C 1
ATOM 638 O O . LYS A 1 76 ? -3.864 8.158 8.452 1.00 90.50 76 LYS A O 1
ATOM 643 N N . ILE A 1 77 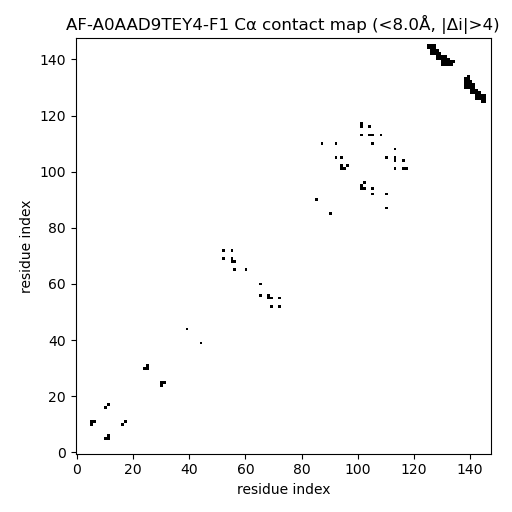? -5.650 7.004 9.183 1.00 87.81 77 ILE A N 1
ATOM 644 C CA . ILE A 1 77 ? -5.938 6.358 7.889 1.00 87.81 77 ILE A CA 1
ATOM 645 C C . ILE A 1 77 ? -6.413 7.407 6.881 1.00 87.81 77 ILE A C 1
ATOM 647 O O . ILE A 1 77 ? -5.817 7.522 5.815 1.00 87.81 77 ILE A O 1
ATOM 651 N N . VAL A 1 78 ? -7.415 8.207 7.250 1.00 90.31 78 VAL A N 1
ATOM 652 C CA . VAL A 1 78 ? -7.982 9.252 6.380 1.00 90.31 78 VAL A CA 1
ATOM 653 C C . VAL A 1 78 ? -6.936 10.309 6.019 1.00 90.31 78 VAL A C 1
ATOM 655 O O . VAL A 1 78 ? -6.825 10.714 4.870 1.00 90.31 78 VAL A O 1
ATOM 658 N N . GLU A 1 79 ? -6.119 10.745 6.979 1.00 91.94 79 GLU A N 1
ATOM 659 C CA . GLU A 1 79 ? -5.032 11.698 6.723 1.00 91.94 79 GLU A CA 1
ATOM 660 C C . GLU A 1 79 ? -3.986 11.136 5.754 1.00 91.94 79 GLU A C 1
ATOM 662 O O . GLU A 1 79 ? -3.480 11.872 4.906 1.00 91.94 79 GLU A O 1
ATOM 667 N N . ARG A 1 80 ? -3.669 9.837 5.853 1.00 87.81 80 ARG A N 1
ATOM 668 C CA . ARG A 1 80 ? -2.759 9.169 4.916 1.00 87.81 80 ARG A CA 1
ATOM 669 C C . ARG A 1 80 ? -3.356 9.108 3.513 1.00 87.81 80 ARG A C 1
ATOM 671 O O . ARG A 1 80 ? -2.651 9.438 2.568 1.00 87.81 80 ARG A O 1
ATOM 678 N N . GLU A 1 81 ? -4.618 8.711 3.394 1.00 85.75 81 GLU A N 1
ATOM 679 C CA . GLU A 1 81 ? -5.336 8.653 2.116 1.00 85.75 81 GLU A CA 1
ATOM 680 C C . GLU A 1 81 ? -5.385 10.036 1.456 1.00 85.75 81 GLU A C 1
ATOM 682 O O . GLU A 1 81 ? -4.865 10.203 0.358 1.00 85.75 81 GLU A O 1
ATOM 687 N N . ASN A 1 82 ? -5.826 11.063 2.189 1.00 88.12 82 ASN A N 1
ATOM 688 C CA . ASN A 1 82 ? -5.838 12.448 1.711 1.00 88.12 82 ASN A CA 1
ATOM 689 C C . ASN A 1 82 ? -4.450 12.932 1.265 1.00 88.12 82 ASN A C 1
ATOM 691 O O . ASN A 1 82 ? -4.326 13.689 0.302 1.00 88.12 82 ASN A O 1
ATOM 695 N N . HIS A 1 83 ? -3.388 12.535 1.973 1.00 87.06 83 HIS A N 1
ATOM 696 C CA . HIS A 1 83 ? -2.025 12.877 1.580 1.00 87.06 83 HIS A CA 1
ATOM 697 C C . HIS A 1 83 ? -1.611 12.180 0.281 1.00 87.06 83 HIS A C 1
ATOM 699 O O . HIS A 1 83 ? -0.988 12.809 -0.577 1.00 87.06 83 HIS A O 1
ATOM 705 N N . GLU A 1 84 ? -1.928 10.894 0.134 1.00 82.94 84 GLU A N 1
ATOM 706 C CA . GLU A 1 84 ? -1.643 10.131 -1.081 1.00 82.94 84 GLU A CA 1
ATOM 707 C C . GLU A 1 84 ? -2.428 10.671 -2.282 1.00 82.94 84 GLU A C 1
ATOM 709 O O . GLU A 1 84 ? -1.833 10.839 -3.350 1.00 82.94 84 GLU A O 1
ATOM 714 N N . ASP A 1 85 ? -3.693 11.044 -2.093 1.00 82.81 85 ASP A N 1
ATOM 715 C CA . ASP A 1 85 ? -4.536 11.680 -3.108 1.00 82.81 85 ASP A CA 1
ATOM 716 C C . ASP A 1 85 ? -3.986 13.044 -3.510 1.00 82.81 85 ASP A C 1
ATOM 718 O O . ASP A 1 85 ? -3.722 13.282 -4.689 1.00 82.81 85 ASP A O 1
ATOM 722 N N . TYR A 1 86 ? -3.680 13.903 -2.531 1.00 84.25 86 TYR A N 1
ATOM 723 C CA . TYR A 1 86 ? -3.055 15.197 -2.789 1.00 84.25 86 TYR A CA 1
ATOM 724 C C . TYR A 1 86 ? -1.759 15.036 -3.584 1.00 84.25 86 TYR A C 1
ATOM 726 O O . TYR A 1 86 ? -1.537 15.726 -4.578 1.00 84.25 86 TYR A O 1
ATOM 734 N N . VAL A 1 87 ? -0.897 14.096 -3.185 1.00 80.81 87 VAL A N 1
ATOM 735 C CA . VAL A 1 87 ? 0.330 13.788 -3.919 1.00 80.81 87 VAL A CA 1
ATOM 736 C C . VAL A 1 87 ? 0.008 13.308 -5.330 1.00 80.81 87 VAL A C 1
ATOM 738 O O . VAL A 1 87 ? 0.662 13.757 -6.266 1.00 80.81 87 VAL A O 1
ATOM 741 N N . SER A 1 88 ? -0.953 12.405 -5.501 1.00 74.19 88 SER A N 1
ATOM 742 C CA . SER A 1 88 ? -1.355 11.852 -6.796 1.00 74.19 88 SER A CA 1
ATOM 743 C C . SER A 1 88 ? -1.846 12.933 -7.762 1.00 74.19 88 SER A C 1
ATOM 745 O O . SER A 1 88 ? -1.416 12.939 -8.915 1.00 74.19 88 SER A O 1
ATOM 747 N N . GLU A 1 89 ? -2.669 13.861 -7.276 1.00 74.00 89 GLU A N 1
ATOM 748 C CA . GLU A 1 89 ? -3.268 14.949 -8.053 1.00 74.00 89 GLU A CA 1
ATOM 749 C C . GLU A 1 89 ? -2.300 16.109 -8.323 1.00 74.00 89 GLU A C 1
ATOM 751 O O . GLU A 1 89 ? -2.294 16.657 -9.421 1.00 74.00 89 GLU A O 1
ATOM 756 N N . HIS A 1 90 ? -1.468 16.482 -7.343 1.00 69.88 90 HIS A N 1
ATOM 757 C CA . HIS A 1 90 ? -0.725 17.751 -7.370 1.00 69.88 90 HIS A CA 1
ATOM 758 C C . HIS A 1 90 ? 0.779 17.603 -7.614 1.00 69.88 90 HIS A C 1
ATOM 760 O O . HIS A 1 90 ? 1.472 18.605 -7.785 1.00 69.88 90 HIS A O 1
ATOM 766 N N . LYS A 1 91 ? 1.331 16.383 -7.607 1.00 67.94 91 LYS A N 1
ATOM 767 C CA . LYS A 1 91 ? 2.725 16.167 -8.022 1.00 67.94 91 LYS A CA 1
ATOM 768 C C . LYS A 1 91 ? 2.758 15.532 -9.397 1.00 67.94 91 LYS A C 1
ATOM 770 O O . LYS A 1 91 ? 2.418 14.354 -9.523 1.00 67.94 91 LYS A O 1
ATOM 775 N N . ASP A 1 92 ? 3.308 16.252 -10.366 1.00 61.75 92 ASP A N 1
ATOM 776 C CA . ASP A 1 92 ? 3.526 15.728 -11.707 1.00 61.75 92 ASP A CA 1
ATOM 777 C C . ASP A 1 92 ? 4.281 14.397 -11.680 1.00 61.75 92 ASP A C 1
ATOM 779 O O . ASP A 1 92 ? 5.236 14.170 -10.919 1.00 61.75 92 ASP A O 1
ATOM 783 N N . ARG A 1 93 ? 3.831 13.481 -12.535 1.00 63.94 93 ARG A N 1
ATOM 784 C CA . ARG A 1 93 ? 4.615 12.300 -12.872 1.00 63.94 93 ARG A CA 1
ATOM 785 C C . ARG A 1 93 ? 5.743 12.817 -13.759 1.00 63.94 93 ARG A C 1
ATOM 787 O O . ARG A 1 93 ? 5.477 13.274 -14.864 1.00 63.94 93 ARG A O 1
ATOM 794 N N . LEU A 1 94 ? 6.989 12.768 -13.283 1.00 61.34 94 LEU A N 1
ATOM 795 C CA . LEU A 1 94 ? 8.161 13.055 -14.115 1.00 61.34 94 LEU A CA 1
ATOM 796 C C . LEU A 1 94 ? 8.274 11.965 -15.189 1.00 61.34 94 LEU A C 1
ATOM 798 O O . LEU A 1 94 ? 8.960 10.957 -15.010 1.00 61.34 94 LEU A O 1
ATOM 802 N N . ILE A 1 95 ? 7.526 12.135 -16.273 1.00 62.19 95 ILE A N 1
ATOM 803 C CA . ILE A 1 95 ? 7.544 11.264 -17.436 1.00 62.19 95 ILE A CA 1
ATOM 804 C C . ILE A 1 95 ? 8.490 11.927 -18.426 1.00 62.19 95 ILE A C 1
ATOM 806 O O . ILE A 1 95 ? 8.201 13.001 -18.943 1.00 62.19 95 ILE A O 1
ATOM 810 N N . ASN A 1 96 ? 9.622 11.283 -18.706 1.00 62.78 96 ASN A N 1
ATOM 811 C CA . ASN A 1 96 ? 10.387 11.638 -19.895 1.00 62.78 96 ASN A CA 1
ATOM 812 C C . ASN A 1 96 ? 9.490 11.365 -21.108 1.00 62.78 96 ASN A C 1
ATOM 814 O O . ASN A 1 96 ? 9.168 10.208 -21.383 1.00 62.78 96 ASN A O 1
ATOM 818 N N . GLU A 1 97 ? 9.094 12.420 -21.821 1.00 60.34 97 GLU A N 1
ATOM 819 C CA . GLU A 1 97 ? 8.121 12.372 -22.925 1.00 60.34 97 GLU A CA 1
ATOM 820 C C . GLU A 1 97 ? 8.507 11.380 -24.037 1.00 60.34 97 GLU A C 1
ATOM 822 O O . GLU A 1 97 ? 7.644 10.853 -24.737 1.00 60.34 97 GLU A O 1
ATOM 827 N N . ASN A 1 98 ? 9.799 11.052 -24.135 1.00 68.94 98 ASN A N 1
ATOM 828 C CA . ASN A 1 98 ? 10.366 10.155 -25.139 1.00 68.94 98 ASN A CA 1
ATOM 829 C C . ASN A 1 98 ? 10.170 8.653 -24.848 1.00 68.94 98 ASN A C 1
ATOM 831 O O . ASN A 1 98 ? 10.502 7.831 -25.700 1.00 68.94 98 ASN A O 1
ATOM 835 N N . ASN A 1 99 ? 9.665 8.252 -23.673 1.00 79.75 99 ASN A N 1
ATOM 836 C CA . ASN A 1 99 ? 9.476 6.835 -23.337 1.00 79.75 99 ASN A CA 1
ATOM 837 C C . ASN A 1 99 ? 7.998 6.415 -23.423 1.00 79.75 99 ASN A C 1
ATOM 839 O O . ASN A 1 99 ? 7.210 6.645 -22.502 1.00 79.75 99 ASN A O 1
ATOM 843 N N . LEU A 1 100 ? 7.635 5.746 -24.523 1.00 83.00 100 LEU A N 1
ATOM 844 C CA . LEU A 1 100 ? 6.264 5.291 -24.795 1.00 83.00 100 LEU A CA 1
ATOM 845 C C . LEU A 1 100 ? 5.738 4.294 -23.749 1.00 83.00 100 LEU A C 1
ATOM 847 O O . LEU A 1 100 ? 4.555 4.340 -23.412 1.00 83.00 100 LEU A O 1
ATOM 851 N N . ILE A 1 101 ? 6.606 3.440 -23.194 1.00 84.19 101 ILE A N 1
ATOM 852 C CA . ILE A 1 101 ? 6.234 2.457 -22.163 1.00 84.19 101 ILE A CA 1
ATOM 853 C C . ILE A 1 101 ? 5.844 3.180 -20.875 1.00 84.19 101 ILE A C 1
ATOM 855 O O . ILE A 1 101 ? 4.785 2.910 -20.313 1.00 84.19 101 ILE A O 1
ATOM 859 N N . LEU A 1 102 ? 6.659 4.141 -20.429 1.00 83.69 102 LEU A N 1
ATOM 860 C CA . LEU A 1 102 ? 6.352 4.935 -19.239 1.00 83.69 102 LEU A CA 1
ATOM 861 C C . LEU A 1 102 ? 5.108 5.800 -19.446 1.00 83.69 102 LEU A C 1
ATOM 863 O O . LEU A 1 102 ? 4.299 5.920 -18.530 1.00 83.69 102 LEU A O 1
ATOM 867 N N . LYS A 1 103 ? 4.905 6.349 -20.647 1.00 83.75 103 LYS A N 1
ATOM 868 C CA . LYS A 1 103 ? 3.692 7.107 -20.979 1.00 83.75 103 LYS A CA 1
ATOM 869 C C . LYS A 1 103 ? 2.437 6.237 -20.879 1.00 83.75 103 LYS A C 1
ATOM 871 O O . LYS A 1 103 ? 1.460 6.636 -20.249 1.00 83.75 103 LYS A O 1
ATOM 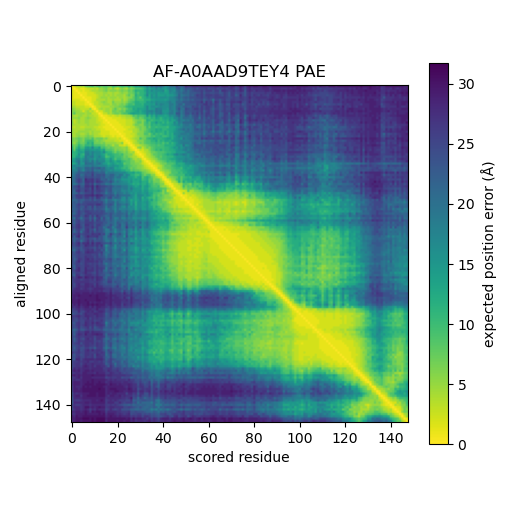876 N N . HIS A 1 104 ? 2.481 5.030 -21.440 1.00 85.00 104 HIS A N 1
ATOM 877 C CA . HIS A 1 104 ? 1.377 4.079 -21.352 1.00 85.00 104 HIS A CA 1
ATOM 878 C C . HIS A 1 104 ? 1.136 3.621 -19.906 1.00 85.00 104 HIS A C 1
ATOM 880 O O . HIS A 1 104 ? 0.010 3.693 -19.411 1.00 85.00 104 HIS A O 1
ATOM 886 N N . ALA A 1 105 ? 2.197 3.256 -19.183 1.00 84.81 105 ALA A N 1
ATOM 887 C CA . ALA A 1 105 ? 2.111 2.858 -17.783 1.00 84.81 105 ALA A CA 1
ATOM 888 C C . ALA A 1 105 ? 1.536 3.975 -16.899 1.00 84.81 105 ALA A C 1
ATOM 890 O O . ALA A 1 105 ? 0.726 3.706 -16.015 1.00 84.81 105 ALA A O 1
ATOM 891 N N . ALA A 1 106 ? 1.898 5.233 -17.155 1.00 82.94 106 ALA A N 1
ATOM 892 C CA . ALA A 1 106 ? 1.346 6.370 -16.432 1.00 82.94 106 ALA A CA 1
ATOM 893 C C . ALA A 1 106 ? -0.156 6.571 -16.684 1.00 82.94 106 ALA A C 1
ATOM 895 O O . ALA A 1 106 ? -0.843 7.059 -15.793 1.00 82.94 106 ALA A O 1
ATOM 896 N N . SER A 1 107 ? -0.663 6.197 -17.861 1.00 82.00 107 SER A N 1
ATOM 897 C CA . SER A 1 107 ? -2.087 6.336 -18.193 1.00 82.00 107 SER A CA 1
ATOM 898 C C . SER A 1 107 ? -2.980 5.252 -17.583 1.00 82.00 107 SER A C 1
ATOM 900 O O . SER A 1 107 ? -4.157 5.503 -17.352 1.00 82.00 107 SER A O 1
ATOM 902 N N . ILE A 1 108 ? -2.434 4.063 -17.304 1.00 84.25 108 ILE A N 1
ATOM 903 C CA . ILE A 1 108 ? -3.221 2.895 -16.865 1.00 84.25 108 ILE A CA 1
ATOM 904 C C . ILE A 1 108 ? -3.024 2.593 -15.380 1.00 84.25 108 ILE A C 1
ATOM 906 O O . ILE A 1 108 ? -3.940 2.107 -14.719 1.00 84.25 108 ILE A O 1
ATOM 910 N N . TYR A 1 109 ? -1.841 2.874 -14.833 1.00 80.75 109 TYR A N 1
ATOM 911 C CA . TYR A 1 109 ? -1.494 2.464 -13.479 1.00 80.75 109 TYR A CA 1
ATOM 912 C C . TYR A 1 109 ? -1.530 3.610 -12.465 1.00 80.75 109 TYR A C 1
ATOM 914 O O . TYR A 1 109 ? -1.246 4.779 -12.764 1.00 80.75 109 TYR A O 1
ATOM 922 N N . THR A 1 110 ? -1.819 3.243 -11.211 1.00 80.62 110 THR A N 1
ATOM 923 C CA . THR A 1 110 ? -1.673 4.133 -10.052 1.00 80.62 110 THR A CA 1
ATOM 924 C C . THR A 1 110 ? -0.218 4.579 -9.901 1.00 80.62 110 THR A C 1
ATOM 926 O O . THR A 1 110 ? 0.711 3.904 -10.354 1.00 80.62 110 THR A O 1
ATOM 929 N N . ARG A 1 111 ? 0.006 5.715 -9.231 1.00 77.81 111 ARG A N 1
ATOM 930 C CA . ARG A 1 111 ? 1.345 6.298 -9.047 1.00 77.81 111 ARG A CA 1
ATOM 931 C C . ARG A 1 111 ? 2.349 5.302 -8.454 1.00 77.81 111 ARG A C 1
ATOM 933 O O . ARG A 1 111 ? 3.485 5.239 -8.916 1.00 77.81 111 ARG A O 1
ATOM 940 N N . ASN A 1 112 ? 1.921 4.503 -7.475 1.00 80.69 112 ASN A N 1
ATOM 941 C CA . ASN A 1 112 ? 2.772 3.508 -6.817 1.00 80.69 112 ASN A CA 1
ATOM 942 C C . ASN A 1 112 ? 3.231 2.407 -7.781 1.00 80.69 112 ASN A C 1
ATOM 944 O O . ASN A 1 112 ? 4.400 2.027 -7.776 1.00 80.69 112 ASN A O 1
ATOM 948 N N . ILE A 1 113 ? 2.333 1.912 -8.633 1.00 83.38 113 ILE A N 1
ATOM 949 C CA . ILE A 1 113 ? 2.678 0.897 -9.633 1.00 83.38 113 ILE A CA 1
ATOM 950 C C . ILE A 1 113 ? 3.527 1.505 -10.753 1.00 83.38 113 ILE A C 1
ATOM 952 O O . ILE A 1 113 ? 4.512 0.898 -11.167 1.00 83.38 113 ILE A O 1
ATOM 956 N N . PHE A 1 114 ? 3.216 2.730 -11.183 1.00 84.81 114 PHE A N 1
ATOM 957 C CA . PHE A 1 114 ? 4.029 3.459 -12.153 1.00 84.81 114 PHE A CA 1
ATOM 958 C C . PHE A 1 114 ? 5.485 3.614 -11.688 1.00 84.81 114 PHE A C 1
ATOM 960 O O . PHE A 1 114 ? 6.394 3.354 -12.473 1.00 84.81 114 PHE A O 1
ATOM 967 N N . GLN A 1 115 ? 5.724 3.979 -10.421 1.00 82.81 115 GLN A N 1
ATOM 968 C CA . GLN A 1 115 ? 7.094 4.088 -9.902 1.00 82.81 115 GLN A CA 1
ATOM 969 C C . GLN A 1 115 ? 7.821 2.744 -9.916 1.00 82.81 115 GLN A C 1
ATOM 971 O O . GLN A 1 115 ? 8.949 2.684 -10.383 1.00 82.81 115 GLN A O 1
ATOM 976 N N . LYS A 1 116 ? 7.157 1.645 -9.533 1.00 86.12 116 LYS A N 1
ATOM 977 C CA . LYS A 1 116 ? 7.760 0.305 -9.630 1.00 86.12 116 LYS A CA 1
ATOM 978 C C . LYS A 1 116 ? 8.162 -0.046 -11.062 1.00 86.12 116 LYS A C 1
ATOM 980 O O . LYS A 1 116 ? 9.250 -0.568 -11.275 1.00 86.12 116 LYS A O 1
ATOM 985 N N . ILE A 1 117 ? 7.306 0.248 -12.043 1.00 85.75 117 ILE A N 1
ATOM 986 C CA . ILE A 1 117 ? 7.614 0.026 -13.464 1.00 85.75 117 ILE A CA 1
ATOM 987 C C . ILE A 1 117 ? 8.808 0.881 -13.888 1.00 85.75 117 ILE A C 1
ATOM 989 O O . ILE A 1 117 ? 9.700 0.391 -14.575 1.00 85.75 117 ILE A O 1
ATOM 993 N N . ARG A 1 118 ? 8.843 2.150 -13.471 1.00 84.38 118 ARG A N 1
ATOM 994 C CA . ARG A 1 118 ? 9.956 3.052 -13.759 1.00 84.38 118 ARG A CA 1
ATOM 995 C C . ARG A 1 118 ? 11.268 2.533 -13.179 1.00 84.38 118 ARG A C 1
ATOM 997 O O . ARG A 1 118 ? 12.247 2.494 -13.916 1.00 84.38 118 ARG A O 1
ATOM 1004 N N . ASP A 1 119 ? 11.281 2.121 -11.917 1.00 85.56 119 ASP A N 1
ATOM 1005 C CA . ASP A 1 119 ? 12.476 1.604 -11.246 1.00 85.56 119 ASP A CA 1
ATOM 1006 C C . ASP A 1 119 ? 12.992 0.342 -11.951 1.00 85.56 119 ASP A C 1
ATOM 1008 O O . ASP A 1 119 ? 14.165 0.269 -12.309 1.00 85.56 119 ASP A O 1
ATOM 1012 N N . GLN A 1 120 ? 12.095 -0.596 -12.275 1.00 86.38 120 GLN A N 1
ATOM 1013 C CA . GLN A 1 120 ? 12.434 -1.804 -13.037 1.00 86.38 120 GLN A CA 1
ATOM 1014 C C . GLN A 1 120 ? 12.971 -1.483 -14.436 1.00 86.38 120 GLN A C 1
ATOM 1016 O O . GLN A 1 120 ? 13.913 -2.117 -14.909 1.00 86.38 120 GLN A O 1
ATOM 1021 N N . LEU A 1 121 ? 12.403 -0.480 -15.109 1.00 84.56 121 LEU A N 1
ATOM 1022 C CA . LEU A 1 121 ? 12.866 -0.062 -16.427 1.00 84.56 121 LEU A CA 1
ATOM 1023 C C . LEU A 1 121 ? 14.249 0.595 -16.350 1.00 84.56 121 LEU A C 1
ATOM 1025 O O . LEU A 1 121 ? 15.096 0.317 -17.194 1.00 84.56 121 LEU A O 1
ATOM 1029 N N . VAL A 1 122 ? 14.505 1.425 -15.338 1.00 82.81 122 VAL A N 1
ATOM 1030 C CA . VAL A 1 122 ? 15.834 2.004 -15.093 1.00 82.81 122 VAL A CA 1
ATOM 1031 C C . VAL A 1 122 ? 16.853 0.903 -14.811 1.00 82.81 122 VAL A C 1
ATOM 1033 O O . VAL A 1 122 ? 17.938 0.919 -15.390 1.00 82.81 122 VAL A O 1
ATOM 1036 N N . ASP A 1 123 ? 16.498 -0.089 -13.997 1.00 83.38 123 ASP A N 1
ATOM 1037 C CA . ASP A 1 123 ? 17.373 -1.229 -13.730 1.00 83.38 123 ASP A CA 1
ATOM 1038 C C . ASP A 1 123 ? 17.612 -2.095 -14.970 1.00 83.38 123 ASP A C 1
ATOM 1040 O O . ASP A 1 123 ? 18.729 -2.572 -15.168 1.00 83.38 123 ASP A O 1
ATOM 1044 N N . SER A 1 124 ? 16.631 -2.224 -15.870 1.00 80.44 124 SER A N 1
ATOM 1045 C CA . SER A 1 124 ? 16.809 -2.958 -17.129 1.00 80.44 124 SER A CA 1
ATOM 1046 C C . SER A 1 124 ? 17.884 -2.354 -18.041 1.00 80.44 124 SER A C 1
ATOM 1048 O O . SER A 1 124 ? 18.523 -3.092 -18.784 1.00 80.44 124 SER A O 1
ATOM 1050 N N . ILE A 1 125 ? 18.172 -1.046 -17.939 1.00 76.00 125 ILE A N 1
ATOM 1051 C CA . ILE A 1 125 ? 19.234 -0.376 -18.722 1.00 76.00 125 ILE A CA 1
ATOM 1052 C C . ILE A 1 125 ? 20.622 -0.949 -18.389 1.00 76.00 125 ILE A C 1
ATOM 1054 O O . ILE A 1 125 ? 21.545 -0.878 -19.208 1.00 76.00 125 ILE A O 1
ATOM 1058 N N . ARG A 1 126 ? 20.777 -1.546 -17.200 1.00 76.31 126 ARG A N 1
ATOM 1059 C CA . ARG A 1 126 ? 22.004 -2.239 -16.782 1.00 76.31 126 ARG A CA 1
ATOM 1060 C C . ARG A 1 126 ? 22.253 -3.517 -17.579 1.00 76.31 126 ARG A C 1
ATOM 1062 O O . ARG A 1 126 ? 23.356 -4.049 -17.517 1.00 76.31 126 ARG A O 1
ATOM 1069 N N . PHE A 1 127 ? 21.270 -4.002 -18.328 1.00 75.38 127 PHE A N 1
ATOM 1070 C CA . PHE A 1 127 ? 21.361 -5.224 -19.106 1.00 75.38 127 PHE A CA 1
ATOM 1071 C C . PHE A 1 127 ? 21.271 -4.897 -20.597 1.00 75.38 127 PHE A C 1
ATOM 1073 O O . PHE A 1 127 ? 20.436 -4.111 -21.040 1.00 75.38 127 PHE A O 1
ATOM 1080 N N . LYS A 1 128 ? 22.161 -5.492 -21.388 1.00 75.38 128 LYS A N 1
ATOM 1081 C CA . LYS A 1 128 ? 22.108 -5.459 -22.847 1.00 75.38 128 LYS A CA 1
ATOM 1082 C C . LYS A 1 128 ? 21.704 -6.847 -23.322 1.00 75.38 128 LYS A C 1
ATOM 1084 O O . LYS A 1 128 ? 22.328 -7.829 -22.927 1.00 75.38 128 LYS A O 1
ATOM 1089 N N . SER A 1 129 ? 20.677 -6.924 -24.159 1.00 74.00 129 SER A N 1
ATOM 1090 C CA . SER A 1 129 ? 20.354 -8.145 -24.889 1.00 74.00 129 SER A CA 1
ATOM 1091 C C . SER A 1 129 ? 20.917 -8.064 -26.303 1.00 74.00 129 SER A C 1
ATOM 1093 O O . SER A 1 129 ? 20.782 -7.050 -26.991 1.00 74.00 129 SER A O 1
ATOM 1095 N N . GLU A 1 130 ? 21.567 -9.137 -26.729 1.00 78.06 130 GLU A N 1
ATOM 1096 C CA . GLU A 1 130 ? 21.997 -9.350 -28.107 1.00 78.06 130 GLU A CA 1
ATOM 1097 C C . GLU A 1 130 ? 21.285 -10.591 -28.649 1.00 78.06 130 GLU A C 1
ATOM 1099 O O . GLU A 1 130 ? 21.017 -11.544 -27.910 1.00 78.06 130 GLU A O 1
ATOM 1104 N N . VAL A 1 131 ? 20.909 -10.547 -29.928 1.00 72.94 131 VAL A N 1
ATOM 1105 C CA . VAL A 1 131 ? 20.251 -11.675 -30.597 1.00 72.94 131 VAL A CA 1
ATOM 1106 C C . VAL A 1 131 ? 21.287 -12.786 -30.746 1.00 72.94 131 VAL A C 1
ATOM 1108 O O . VAL A 1 131 ? 22.322 -12.578 -31.376 1.00 72.94 131 VAL A O 1
ATOM 1111 N N . GLY A 1 132 ? 21.025 -13.926 -30.110 1.00 72.50 132 GLY A N 1
ATOM 1112 C CA . GLY A 1 132 ? 21.801 -15.150 -30.268 1.00 72.50 132 GLY A CA 1
ATOM 1113 C C . GLY A 1 132 ? 21.280 -15.982 -31.440 1.00 72.50 132 GLY A C 1
ATOM 1114 O O . GLY A 1 132 ? 20.749 -15.449 -32.414 1.00 72.50 132 GLY A O 1
ATOM 1115 N N . GLU A 1 133 ? 21.429 -17.301 -31.353 1.00 72.31 133 GLU A N 1
ATOM 1116 C CA . GLU A 1 133 ? 20.908 -18.212 -32.374 1.00 72.31 133 GLU A CA 1
ATOM 1117 C C . GLU A 1 133 ? 19.374 -18.229 -32.413 1.00 72.31 133 GLU A C 1
ATOM 1119 O O . GLU A 1 133 ? 18.682 -18.096 -31.400 1.00 72.31 133 GLU A O 1
ATOM 1124 N N . ASN A 1 134 ? 18.849 -18.388 -33.625 1.00 68.62 134 ASN A N 1
ATOM 1125 C CA . ASN A 1 134 ? 17.429 -18.536 -33.888 1.00 68.62 134 ASN A CA 1
ATOM 1126 C C . ASN A 1 134 ? 17.197 -19.975 -34.351 1.00 68.62 134 ASN A C 1
ATOM 1128 O O . ASN A 1 134 ? 17.612 -20.335 -35.451 1.00 68.62 134 ASN A O 1
ATOM 1132 N N . ASP A 1 135 ? 16.557 -20.786 -33.512 1.00 68.31 135 ASP A N 1
ATOM 1133 C CA . ASP A 1 135 ? 16.309 -22.211 -33.787 1.00 68.31 135 ASP A CA 1
ATOM 1134 C C . ASP A 1 135 ? 15.032 -22.423 -34.632 1.00 68.31 135 ASP A C 1
ATOM 1136 O O . ASP A 1 135 ? 14.390 -23.466 -34.608 1.00 68.31 135 ASP A O 1
ATOM 1140 N N . GLY A 1 136 ? 14.585 -21.385 -35.349 1.00 68.62 136 GLY A N 1
ATOM 1141 C CA . GLY A 1 136 ? 13.396 -21.404 -36.206 1.00 68.62 136 GLY A CA 1
ATOM 1142 C C . GLY A 1 136 ? 12.057 -21.326 -35.461 1.00 68.62 136 GLY A C 1
ATOM 1143 O O . GLY A 1 136 ? 11.106 -20.776 -36.013 1.00 68.62 136 GLY A O 1
ATOM 1144 N N . GLU A 1 137 ? 11.981 -21.804 -34.215 1.00 77.00 137 GLU A N 1
ATOM 1145 C CA . GLU A 1 137 ? 10.772 -21.756 -33.371 1.00 77.00 137 GLU A CA 1
ATOM 1146 C C . GLU A 1 137 ? 10.890 -20.752 -32.207 1.00 77.00 137 GLU A C 1
ATOM 1148 O O . GLU A 1 137 ? 9.906 -20.112 -31.828 1.00 77.00 137 GLU A O 1
ATOM 1153 N N . PHE A 1 138 ? 12.104 -20.531 -31.687 1.00 65.19 138 PHE A N 1
ATOM 1154 C CA . PHE A 1 138 ? 12.368 -19.602 -30.586 1.00 65.19 138 PHE A CA 1
ATOM 1155 C C . PHE A 1 138 ? 13.585 -18.715 -30.866 1.00 65.19 138 PHE A C 1
ATOM 1157 O O . PHE A 1 138 ? 14.633 -19.182 -31.313 1.00 65.19 138 PHE A O 1
ATOM 1164 N N . ASN A 1 139 ? 13.463 -17.429 -30.526 1.00 72.44 139 ASN A N 1
ATOM 1165 C CA . ASN A 1 139 ? 14.592 -16.502 -30.517 1.00 72.44 139 ASN A CA 1
ATOM 1166 C C . ASN A 1 139 ? 15.337 -16.620 -29.182 1.00 72.44 139 ASN A C 1
ATOM 1168 O O . ASN A 1 139 ? 14.761 -16.333 -28.127 1.00 72.44 139 ASN A O 1
ATOM 1172 N N . ILE A 1 140 ? 16.615 -16.999 -29.220 1.00 78.44 140 ILE A N 1
ATOM 1173 C CA . ILE A 1 140 ? 17.476 -17.034 -28.035 1.00 78.44 140 ILE A CA 1
ATOM 1174 C C . ILE A 1 140 ? 18.187 -15.683 -27.911 1.00 78.44 140 ILE A C 1
ATOM 1176 O O . ILE A 1 140 ? 18.794 -15.192 -28.861 1.00 78.44 140 ILE A O 1
ATOM 1180 N N . TYR A 1 141 ? 18.125 -15.068 -26.729 1.00 78.56 141 TYR A N 1
ATOM 1181 C CA . TYR A 1 141 ? 18.776 -13.786 -26.450 1.00 78.56 141 TYR A CA 1
ATOM 1182 C C . TYR A 1 141 ? 19.874 -13.959 -25.403 1.00 78.56 141 TYR A C 1
ATOM 1184 O O . TYR A 1 141 ? 19.628 -14.467 -24.308 1.00 78.56 141 TYR A O 1
ATOM 1192 N N . LEU A 1 142 ? 21.077 -13.483 -25.720 1.00 78.31 142 LEU A N 1
ATOM 1193 C CA . LEU A 1 142 ? 22.178 -13.376 -24.768 1.00 78.31 142 LEU A CA 1
ATOM 1194 C C . LEU A 1 142 ? 22.025 -12.067 -23.998 1.00 78.31 142 LEU A C 1
ATOM 1196 O O . LEU A 1 142 ? 22.162 -10.981 -24.560 1.00 78.31 142 LEU A O 1
ATOM 1200 N N . VAL A 1 143 ? 21.723 -12.171 -22.705 1.00 77.69 143 VAL A N 1
ATOM 1201 C CA . VAL A 1 143 ? 21.615 -11.017 -21.809 1.00 77.69 143 VAL A CA 1
ATOM 1202 C C . VAL A 1 143 ? 22.920 -10.879 -21.037 1.00 77.69 143 VAL A C 1
ATOM 1204 O O . VAL A 1 143 ? 23.267 -11.740 -20.232 1.00 77.69 143 VAL A O 1
ATOM 1207 N N . SER A 1 144 ? 23.646 -9.790 -21.274 1.00 77.38 144 SER A N 1
ATOM 1208 C CA . SER A 1 144 ? 24.864 -9.444 -20.539 1.00 77.38 144 SER A CA 1
ATOM 1209 C C . SER A 1 144 ? 24.630 -8.200 -19.685 1.00 77.38 144 SER A C 1
ATOM 1211 O O . SER A 1 144 ? 23.959 -7.253 -20.099 1.00 77.38 144 SER A O 1
ATOM 1213 N N . ALA A 1 145 ? 25.172 -8.187 -18.467 1.00 73.81 145 ALA A N 1
ATOM 1214 C CA . ALA A 1 145 ? 25.222 -6.964 -17.677 1.00 73.81 145 ALA A CA 1
ATOM 1215 C C . ALA A 1 145 ? 26.233 -6.004 -18.325 1.00 73.81 145 ALA A C 1
ATOM 1217 O O . ALA A 1 145 ? 27.353 -6.408 -18.641 1.00 73.81 145 ALA A O 1
ATOM 1218 N N . LYS A 1 146 ? 25.865 -4.732 -18.512 1.00 62.19 146 LYS A N 1
ATOM 1219 C CA . LYS A 1 146 ? 26.830 -3.673 -18.818 1.00 62.19 146 LYS A CA 1
ATOM 1220 C C . LYS A 1 146 ? 27.726 -3.514 -17.592 1.00 62.19 146 LYS A C 1
ATOM 1222 O O . LYS A 1 146 ? 27.354 -2.839 -16.636 1.00 62.19 146 LYS A O 1
ATOM 1227 N N . VAL A 1 147 ? 28.874 -4.187 -17.613 1.00 53.78 147 VAL A N 1
ATOM 1228 C CA . VAL A 1 147 ? 29.939 -3.991 -16.629 1.00 53.78 147 VAL A CA 1
ATOM 1229 C C . VAL A 1 147 ? 30.423 -2.549 -16.786 1.00 53.78 147 VAL A C 1
ATOM 1231 O O . VAL A 1 147 ? 30.936 -2.181 -17.843 1.00 53.78 147 VAL A O 1
ATOM 1234 N N . GLY A 1 148 ? 30.153 -1.732 -15.770 1.00 50.72 148 GLY A N 1
ATOM 1235 C CA . GLY A 1 148 ? 30.858 -0.478 -15.520 1.00 50.72 148 GLY A CA 1
ATOM 1236 C C . GLY A 1 148 ? 32.035 -0.747 -14.603 1.00 50.72 148 GLY A C 1
ATOM 1237 O O . GLY A 1 148 ? 31.856 -1.580 -13.685 1.00 50.72 148 GLY A O 1
#

Radius of gyration: 26.49 Å; Cα contacts (8 Å, |Δi|>4): 65; chains: 1; bounding box: 62×58×66 Å